Protein AF-A0A7X8C1Z6-F1 (afdb_monomer)

Mean predicted aligned error: 10.18 Å

Secondary structure (DSSP, 8-state):
-HHHHHHT--HHHHHHHHHHHHTT---SS-HHHHHHHHHHHHHS----------EEEEESSSEEEEEPHHHHHHHHHHHHHHTTSS-GGG-SS-GGGG-S------------

Nearest PDB structures (foldseek):
  4de9-assembly1_A  TM=7.550E-01  e=8.018E-02  Bacillus subtilis

Organism: NCBI:txid136093

Solvent-accessible surface area (backbone atoms only — not comparable to full-atom values): 7503 Å² total; per-residue (Å²): 111,67,71,61,62,39,71,62,70,45,70,73,62,51,52,56,52,51,66,72,41,46,95,80,53,90,74,94,71,53,71,70,55,53,54,54,53,50,51,54,52,55,75,51,90,77,84,85,82,87,88,77,88,49,60,46,85,40,80,68,102,55,86,43,80,40,68,36,68,68,55,44,52,52,52,50,51,54,52,36,40,77,69,67,76,45,56,83,92,69,54,94,66,68,75,82,74,66,77,83,76,82,76,83,79,80,75,81,82,82,84,129

Sequence (112 aa):
ILKKTVSIGSIPKIGSVIEAIEDNMVTSIETSDMMGFASYGISGNLSLETLNLKGHDLWTDLYYYQLDEEHLEITKQTLQHHLGLIDDSELTFDLSASEEESTNGESESNWE

Foldseek 3Di:
DLVVLLVVLDLVVVLVVCVVCVVPDDDPDDPVVVSVVSVVSNPDDDDDDDQDFDADWDDDVDIDGGTDPVSVVVSVVVVCVVVVVDDPVPDPDDPVVPPPDDDDPPPPPDDD

pLDDT: mean 80.35, std 19.09, range [28.58, 97.31]

Radius of gyration: 19.4 Å; Cα contacts (8 Å, |Δi|>4): 57; chains: 1; bounding box: 45×34×49 Å

Structure (mmCIF, N/CA/C/O backbone):
data_AF-A0A7X8C1Z6-F1
#
_entry.id   AF-A0A7X8C1Z6-F1
#
loop_
_atom_site.group_PDB
_atom_site.id
_atom_site.type_symbol
_atom_site.label_atom_id
_atom_site.label_alt_id
_atom_site.label_comp_id
_atom_site.label_asym_id
_atom_site.label_entity_id
_atom_site.label_seq_id
_atom_site.pdbx_PDB_ins_code
_atom_site.Cartn_x
_atom_site.Cartn_y
_atom_site.Cartn_z
_atom_site.occupancy
_atom_site.B_iso_or_equiv
_atom_site.auth_seq_id
_atom_site.auth_comp_id
_atom_site.auth_asym_id
_atom_site.auth_atom_id
_atom_site.pdbx_PDB_model_num
ATOM 1 N N . ILE A 1 1 ? -9.656 9.754 3.335 1.00 72.19 1 ILE A N 1
ATOM 2 C CA . ILE A 1 1 ? -10.504 9.011 4.306 1.00 72.19 1 ILE A CA 1
ATOM 3 C C . ILE A 1 1 ? -9.737 8.742 5.604 1.00 72.19 1 ILE A C 1
ATOM 5 O O . ILE A 1 1 ? -10.157 9.245 6.637 1.00 72.19 1 ILE A O 1
ATOM 9 N N . LEU A 1 2 ? -8.562 8.103 5.547 1.00 75.25 2 LEU A N 1
ATOM 10 C CA . LEU A 1 2 ? -7.722 7.782 6.715 1.00 75.25 2 LEU A CA 1
ATOM 11 C C . LEU A 1 2 ? -7.449 8.964 7.666 1.00 75.25 2 LEU A C 1
ATOM 13 O O . LEU A 1 2 ? -7.714 8.861 8.859 1.00 75.25 2 LEU A O 1
ATOM 17 N N . LYS A 1 3 ? -7.045 10.130 7.139 1.00 76.50 3 LYS A N 1
ATOM 18 C CA . LYS A 1 3 ? -6.851 11.360 7.938 1.00 76.50 3 LYS A CA 1
ATOM 19 C C . LYS A 1 3 ? -8.088 11.747 8.762 1.00 76.50 3 LYS A C 1
ATOM 21 O O . LYS A 1 3 ? -7.961 12.194 9.899 1.00 76.50 3 LYS A O 1
ATOM 26 N N . LYS A 1 4 ? -9.293 11.565 8.207 1.00 78.62 4 LYS A N 1
ATOM 27 C CA . LYS A 1 4 ? -10.555 11.865 8.900 1.00 78.62 4 LYS A CA 1
ATOM 28 C C . LYS A 1 4 ? -10.825 10.846 10.007 1.00 78.62 4 LYS A C 1
ATOM 30 O O . LYS A 1 4 ? -11.207 11.246 11.104 1.00 78.62 4 LYS A O 1
ATOM 35 N N . THR A 1 5 ? -10.570 9.569 9.739 1.00 71.12 5 THR A N 1
ATOM 36 C CA . THR A 1 5 ? -10.697 8.471 10.706 1.00 71.12 5 THR A CA 1
ATOM 37 C C . THR A 1 5 ? -9.739 8.640 11.890 1.00 71.12 5 THR A C 1
ATOM 39 O O . THR A 1 5 ? -10.170 8.543 13.034 1.00 71.12 5 THR A O 1
ATOM 42 N N . VAL A 1 6 ? -8.476 9.006 11.640 1.00 73.00 6 VAL A N 1
ATOM 43 C CA . VAL A 1 6 ? -7.489 9.302 12.697 1.00 73.00 6 VAL A CA 1
ATOM 44 C C . VAL A 1 6 ? -7.892 10.546 13.501 1.00 73.00 6 VAL A C 1
ATOM 46 O O . VAL A 1 6 ? -7.874 10.522 14.728 1.00 73.00 6 VAL A O 1
ATOM 49 N N . SER A 1 7 ? -8.370 11.609 12.838 1.00 72.56 7 SER A N 1
ATOM 50 C CA . SER A 1 7 ? -8.816 12.841 13.519 1.00 72.56 7 SER A CA 1
ATOM 51 C C . SER A 1 7 ? -10.023 12.655 14.451 1.00 72.56 7 SER A C 1
ATOM 53 O O . SER A 1 7 ? -10.286 13.503 15.300 1.00 72.56 7 SER A O 1
ATOM 55 N N . ILE A 1 8 ? -10.774 11.559 14.290 1.00 71.56 8 ILE A N 1
ATOM 56 C CA . ILE A 1 8 ? -11.937 11.221 15.118 1.00 71.56 8 ILE A CA 1
ATOM 57 C C . ILE A 1 8 ? -11.524 10.811 16.543 1.00 71.56 8 ILE A C 1
ATOM 59 O O . ILE A 1 8 ? -12.344 10.932 17.459 1.00 71.56 8 ILE A O 1
ATOM 63 N N . GLY A 1 9 ? -10.273 10.357 16.726 1.00 66.38 9 GLY A N 1
ATOM 64 C CA . GLY A 1 9 ? -9.622 10.123 18.021 1.00 66.38 9 GLY A CA 1
ATOM 65 C C . GLY A 1 9 ? -10.314 9.116 18.947 1.00 66.38 9 GLY A C 1
ATOM 66 O O . GLY A 1 9 ? -10.037 9.097 20.142 1.00 66.38 9 GLY A O 1
ATOM 67 N N . SER A 1 10 ? -11.265 8.321 18.444 1.00 73.69 10 SER A N 1
ATOM 68 C CA . SER A 1 10 ? -12.150 7.494 19.269 1.00 73.69 10 SER A CA 1
ATOM 69 C C . SER A 1 10 ? -12.474 6.170 18.579 1.00 73.69 10 SER A C 1
ATOM 71 O O . SER A 1 10 ? -13.145 6.148 17.548 1.00 73.69 10 SER A O 1
ATOM 73 N N . ILE A 1 11 ? -12.029 5.065 19.184 1.00 74.62 11 ILE A N 1
ATOM 74 C CA . ILE A 1 11 ? -12.214 3.691 18.686 1.00 74.62 11 ILE A CA 1
ATOM 75 C C . ILE A 1 11 ? -13.694 3.320 18.456 1.00 74.62 11 ILE A C 1
ATOM 77 O O . ILE A 1 11 ? -13.993 2.799 17.383 1.00 74.62 11 ILE A O 1
ATOM 81 N N . PRO A 1 12 ? -14.653 3.650 19.350 1.00 82.00 12 PRO A N 1
ATOM 82 C CA . PRO A 1 12 ? -16.072 3.361 19.111 1.00 82.00 12 PRO A CA 1
ATOM 83 C C . PRO A 1 12 ? -16.625 3.962 17.812 1.00 82.00 12 PRO A C 1
ATOM 85 O O . PRO A 1 12 ? -17.436 3.343 17.130 1.00 82.00 12 PRO A O 1
ATOM 88 N N . LYS A 1 13 ? -16.162 5.160 17.431 1.00 83.56 13 LYS A N 1
ATOM 89 C CA . LYS A 1 13 ? -16.591 5.812 16.184 1.00 83.56 13 LYS A CA 1
ATOM 90 C C . LYS A 1 13 ? -16.022 5.109 14.952 1.00 83.56 13 LYS A C 1
ATOM 92 O O . LYS A 1 13 ? -16.679 5.081 13.919 1.00 83.56 13 LYS A O 1
ATOM 97 N N . ILE A 1 14 ? -14.829 4.527 15.057 1.00 81.81 14 ILE A N 1
ATOM 98 C CA . ILE A 1 14 ? -14.251 3.722 13.976 1.00 81.81 14 ILE A CA 1
ATOM 99 C C . ILE A 1 14 ? -15.054 2.435 13.790 1.00 81.81 14 ILE A C 1
ATOM 101 O O . ILE A 1 14 ? -15.401 2.123 12.657 1.00 81.81 14 ILE A O 1
ATOM 105 N N . GLY A 1 15 ? -15.435 1.766 14.885 1.00 84.75 15 GLY A N 1
ATOM 106 C CA . GLY A 1 15 ? -16.343 0.614 14.837 1.00 84.75 15 GLY A CA 1
ATOM 107 C C . GLY A 1 15 ? -17.639 0.934 14.089 1.00 84.75 15 GLY A C 1
ATOM 108 O O . GLY A 1 15 ? -17.966 0.255 13.124 1.00 84.75 15 GLY A O 1
ATOM 109 N N . SER A 1 16 ? -18.287 2.060 14.417 1.00 87.00 16 SER A N 1
ATOM 110 C CA . SER A 1 16 ? -19.520 2.475 13.726 1.00 87.00 16 SER A CA 1
ATOM 111 C C . SER A 1 16 ? -19.345 2.752 12.227 1.00 87.00 16 SER A C 1
ATOM 113 O O . SER A 1 16 ? -20.289 2.597 11.460 1.00 87.00 16 SER A O 1
ATOM 115 N N . VAL A 1 17 ? -18.150 3.169 11.789 1.00 86.38 17 VAL A N 1
ATOM 116 C CA . VAL A 1 17 ? -17.859 3.375 10.362 1.00 86.38 17 VAL A CA 1
ATOM 117 C C . VAL A 1 17 ? -17.658 2.038 9.657 1.00 86.38 17 VAL A C 1
ATOM 119 O O . VAL A 1 17 ? -18.146 1.894 8.544 1.00 86.38 17 VAL A O 1
ATOM 122 N N . ILE A 1 18 ? -16.969 1.082 10.291 1.00 86.19 18 ILE A N 1
ATOM 123 C CA . ILE A 1 18 ? -16.765 -0.267 9.744 1.00 86.19 18 ILE A CA 1
ATOM 124 C C . ILE A 1 18 ? -18.116 -0.974 9.584 1.00 86.19 18 ILE A C 1
ATOM 126 O O . ILE A 1 18 ? -18.422 -1.426 8.487 1.00 86.19 18 ILE A O 1
ATOM 130 N N . GLU A 1 19 ? -18.953 -0.967 10.625 1.00 87.62 19 GLU A N 1
ATOM 131 C CA . GLU A 1 19 ? -20.307 -1.546 10.595 1.00 87.62 19 GLU A CA 1
ATOM 132 C C . GLU A 1 19 ? -21.178 -0.915 9.496 1.00 87.62 19 GLU A C 1
ATOM 134 O O . GLU A 1 19 ? -21.921 -1.603 8.804 1.00 87.62 19 GLU A O 1
ATOM 139 N N . ALA A 1 20 ? -21.066 0.400 9.278 1.00 90.69 20 ALA A N 1
ATOM 140 C CA . ALA A 1 20 ? -21.862 1.095 8.267 1.00 90.69 20 ALA A CA 1
ATOM 141 C C . ALA A 1 20 ? -21.474 0.756 6.814 1.00 90.69 20 ALA A C 1
ATOM 143 O O . ALA A 1 20 ? -22.277 0.988 5.909 1.00 90.69 20 ALA A O 1
ATOM 144 N N . ILE A 1 21 ? -20.252 0.263 6.573 1.00 88.25 21 ILE A N 1
ATOM 145 C CA . ILE A 1 21 ? -19.755 -0.072 5.227 1.00 88.25 21 ILE A CA 1
ATOM 146 C C . ILE A 1 21 ? -19.630 -1.580 4.983 1.00 88.25 21 ILE A C 1
ATOM 148 O O . ILE A 1 21 ? -19.381 -1.965 3.843 1.00 88.25 21 ILE A O 1
ATOM 152 N N . GLU A 1 22 ? -19.800 -2.410 6.015 1.00 87.06 22 GLU A N 1
ATOM 153 C CA . GLU A 1 22 ? -19.607 -3.867 5.981 1.00 87.06 22 GLU A CA 1
ATOM 154 C C . GLU A 1 22 ? -20.424 -4.532 4.866 1.00 87.06 22 GLU A C 1
ATOM 156 O O . GLU A 1 22 ? -19.861 -5.226 4.023 1.00 87.06 22 GLU A O 1
ATOM 161 N N . ASP A 1 23 ? -21.716 -4.206 4.761 1.00 91.62 23 ASP A N 1
ATOM 162 C CA . ASP A 1 23 ? -22.618 -4.756 3.736 1.00 91.62 23 ASP A CA 1
ATOM 163 C C . ASP A 1 23 ? -22.188 -4.440 2.288 1.00 91.62 23 ASP A C 1
ATOM 165 O O . ASP A 1 23 ? -22.674 -5.060 1.341 1.00 91.62 23 ASP A O 1
ATOM 169 N N . ASN A 1 24 ? -21.299 -3.459 2.091 1.00 92.88 24 ASN A N 1
ATOM 170 C CA . ASN A 1 24 ? -20.859 -2.982 0.778 1.00 92.88 24 ASN A CA 1
ATOM 171 C C . ASN A 1 24 ? -19.344 -3.128 0.555 1.00 92.88 24 ASN A C 1
ATOM 173 O O . ASN A 1 24 ? -18.827 -2.640 -0.453 1.00 92.88 24 ASN A O 1
ATOM 177 N N . MET A 1 25 ? -18.622 -3.785 1.466 1.00 89.88 25 MET A N 1
ATOM 178 C CA . MET A 1 25 ? -17.178 -3.980 1.377 1.00 89.88 25 MET A CA 1
ATOM 179 C C . MET A 1 25 ? -16.831 -5.456 1.547 1.00 89.88 25 MET A C 1
ATOM 181 O O . MET A 1 25 ? -17.107 -6.062 2.574 1.00 89.88 25 MET A O 1
ATOM 185 N N . VAL A 1 26 ? -16.155 -6.031 0.553 1.00 92.69 26 VAL A N 1
ATOM 186 C CA . VAL A 1 26 ? -15.612 -7.389 0.653 1.00 92.69 26 VAL A CA 1
ATOM 187 C C . VAL A 1 26 ? -14.144 -7.290 1.044 1.00 92.69 26 VAL A C 1
ATOM 189 O O . VAL A 1 26 ? -13.343 -6.701 0.320 1.00 92.69 26 VAL A O 1
ATOM 192 N N . THR A 1 27 ? -13.789 -7.862 2.191 1.00 91.44 27 THR A N 1
ATOM 193 C CA . THR A 1 27 ? -12.415 -7.905 2.699 1.00 91.44 27 THR A CA 1
ATOM 194 C C . THR A 1 27 ? -12.121 -9.271 3.306 1.00 91.44 27 THR A C 1
ATOM 196 O O . THR A 1 27 ? -13.022 -9.949 3.790 1.00 91.44 27 THR A O 1
ATOM 199 N N . SER A 1 28 ? -10.854 -9.680 3.274 1.00 93.62 28 SER A N 1
ATOM 200 C CA . SER A 1 28 ? -10.360 -10.869 3.978 1.00 93.62 28 SER A CA 1
ATOM 201 C C . SER A 1 28 ? -9.770 -10.540 5.353 1.00 93.62 28 SER A C 1
ATOM 203 O O . SER A 1 28 ? -9.158 -11.406 5.971 1.00 93.62 28 SER A O 1
ATOM 205 N N . ILE A 1 29 ? -9.860 -9.281 5.792 1.00 90.88 29 ILE A N 1
ATOM 206 C CA . ILE A 1 29 ? -9.370 -8.826 7.096 1.00 90.88 29 ILE A CA 1
ATOM 207 C C . ILE A 1 29 ? -10.507 -8.956 8.106 1.00 90.88 29 ILE A C 1
ATOM 209 O O . ILE A 1 29 ? -11.590 -8.419 7.880 1.00 90.88 29 ILE A O 1
ATOM 213 N N . GLU A 1 30 ? -10.242 -9.615 9.231 1.00 91.12 30 GLU A N 1
ATOM 214 C CA . GLU A 1 30 ? -11.206 -9.734 10.321 1.00 91.12 30 GLU A CA 1
ATOM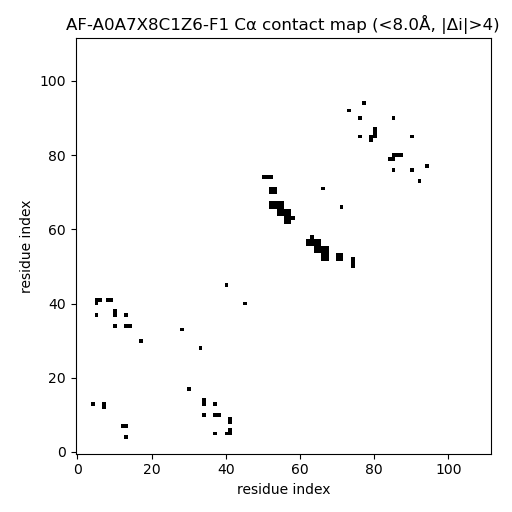 215 C C . GLU A 1 30 ? -11.471 -8.371 10.976 1.00 91.12 30 GLU A C 1
ATOM 217 O O . GLU A 1 30 ? -10.560 -7.565 11.201 1.00 91.12 30 GLU A O 1
ATOM 222 N N . THR A 1 31 ? -12.720 -8.117 11.365 1.00 87.38 31 THR A N 1
ATOM 223 C CA . THR A 1 31 ? -13.120 -6.852 12.005 1.00 87.38 31 THR A CA 1
ATOM 224 C C . THR A 1 31 ? -12.317 -6.564 13.281 1.00 87.38 31 THR A C 1
ATOM 226 O O . THR A 1 31 ? -11.978 -5.410 13.55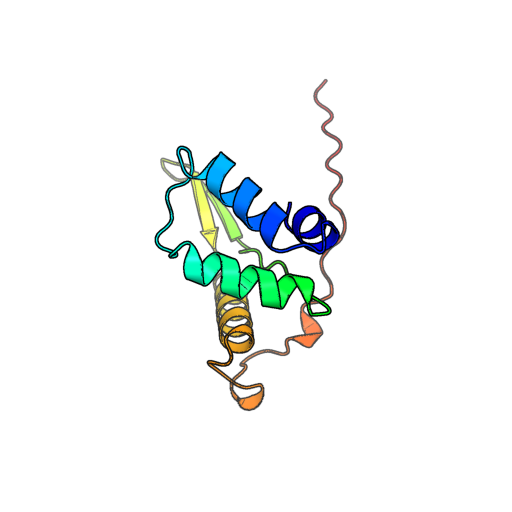8 1.00 87.38 31 THR A O 1
ATOM 229 N N . SER A 1 32 ? -11.944 -7.597 14.045 1.00 87.62 32 SER A N 1
ATOM 230 C CA . SER A 1 32 ? -11.080 -7.455 15.225 1.00 87.62 32 SER A CA 1
ATOM 231 C C . SER A 1 32 ? -9.690 -6.918 14.882 1.00 87.62 32 SER A C 1
ATOM 233 O O . SER A 1 32 ? -9.153 -6.088 15.618 1.00 87.62 32 SER A O 1
ATOM 235 N N . ASP A 1 33 ? -9.128 -7.340 13.750 1.00 88.50 33 ASP A N 1
ATOM 236 C CA . ASP A 1 33 ? -7.799 -6.921 13.305 1.00 88.50 33 ASP A CA 1
ATOM 237 C C . ASP A 1 33 ? -7.843 -5.478 12.802 1.00 88.50 33 ASP A C 1
ATOM 239 O O . ASP A 1 33 ? -6.975 -4.669 13.135 1.00 88.50 33 ASP A O 1
ATOM 243 N N . MET A 1 34 ? -8.923 -5.100 12.107 1.00 86.50 34 MET A N 1
ATOM 244 C CA . MET A 1 34 ? -9.181 -3.707 11.730 1.00 86.50 34 MET A CA 1
ATOM 245 C C . MET A 1 34 ? -9.252 -2.781 12.953 1.00 86.50 34 MET A C 1
ATOM 247 O O . MET A 1 34 ? -8.694 -1.680 12.928 1.00 86.50 34 MET A O 1
ATOM 251 N N . MET A 1 35 ? -9.898 -3.220 14.041 1.00 83.38 35 MET A N 1
ATOM 252 C CA . MET A 1 35 ? -9.912 -2.478 15.310 1.00 83.38 35 MET A CA 1
ATOM 253 C C . MET A 1 35 ? -8.509 -2.381 15.931 1.00 83.38 35 MET A C 1
ATOM 255 O O . MET A 1 35 ? -8.143 -1.327 16.461 1.00 83.38 35 MET A O 1
ATOM 259 N N . GLY A 1 36 ? -7.700 -3.438 15.816 1.00 83.19 36 GLY A N 1
ATOM 260 C CA . GLY A 1 36 ? -6.284 -3.434 16.187 1.00 83.19 36 GLY A CA 1
ATOM 261 C C . GLY A 1 36 ? -5.486 -2.365 15.433 1.00 83.19 36 GLY A C 1
ATOM 262 O O . GLY A 1 36 ? -4.843 -1.519 16.057 1.00 83.19 36 GLY A O 1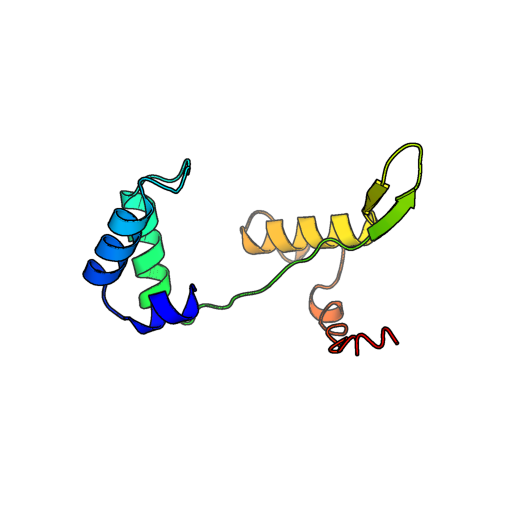
ATOM 263 N N . PHE A 1 37 ? -5.595 -2.316 14.104 1.00 81.44 37 PHE A N 1
ATOM 264 C CA . PHE A 1 37 ? -4.916 -1.311 13.273 1.00 81.44 37 PHE A CA 1
ATOM 265 C C . PHE A 1 37 ? -5.394 0.117 13.557 1.00 81.44 37 PHE A C 1
ATOM 267 O O . PHE A 1 37 ? -4.595 1.057 13.582 1.00 81.44 37 PHE A O 1
ATOM 274 N N . ALA A 1 38 ? -6.688 0.293 13.830 1.00 78.19 38 ALA A N 1
ATOM 275 C CA . ALA A 1 38 ? -7.251 1.583 14.210 1.00 78.19 38 ALA A CA 1
ATOM 276 C C . ALA A 1 38 ? -6.613 2.146 15.493 1.00 78.19 38 ALA A C 1
ATOM 278 O O . ALA A 1 38 ? -6.380 3.353 15.585 1.00 78.19 38 ALA A O 1
ATOM 279 N N . SER A 1 39 ? -6.292 1.281 16.462 1.00 74.19 39 SER A N 1
ATOM 280 C CA . SER A 1 39 ? -5.605 1.685 17.695 1.00 74.19 39 SER A CA 1
ATOM 281 C C . SER A 1 39 ? -4.192 2.211 17.426 1.00 74.19 39 SER A C 1
ATOM 283 O O . SER A 1 39 ? -3.834 3.276 17.933 1.00 74.19 39 SER A O 1
ATOM 285 N N . TYR A 1 40 ? -3.443 1.549 16.538 1.00 76.12 40 TYR A N 1
ATOM 286 C CA . TYR A 1 40 ? -2.125 1.998 16.090 1.00 76.12 40 TYR A CA 1
ATOM 287 C C . TYR A 1 40 ? -2.211 3.374 15.417 1.00 76.12 40 TYR A C 1
ATOM 289 O O . TYR A 1 40 ? -1.530 4.309 15.839 1.00 76.12 40 TYR A O 1
ATOM 297 N N . GLY A 1 41 ? -3.135 3.538 14.463 1.00 73.31 41 GLY A N 1
ATOM 298 C CA . GLY A 1 41 ? -3.332 4.797 13.741 1.00 73.31 41 GLY A CA 1
ATOM 299 C C . GLY A 1 41 ? -3.779 5.979 14.612 1.00 73.31 41 GLY A C 1
ATOM 300 O O . GLY A 1 41 ? -3.454 7.116 14.288 1.00 73.31 41 GLY A O 1
ATOM 301 N N . ILE A 1 42 ? -4.504 5.742 15.714 1.00 72.31 42 ILE A N 1
ATOM 302 C CA . ILE A 1 42 ? -4.898 6.797 16.669 1.00 72.31 42 ILE A CA 1
ATOM 303 C C . ILE A 1 42 ? -3.764 7.141 17.647 1.00 72.31 42 ILE A C 1
ATOM 305 O O . ILE A 1 42 ? -3.647 8.289 18.070 1.00 72.31 42 ILE A O 1
ATOM 309 N N . SER A 1 43 ? -2.949 6.158 18.037 1.00 68.44 43 SER A N 1
ATOM 310 C CA . SER A 1 43 ? -1.922 6.316 19.079 1.00 68.44 43 SER A CA 1
ATOM 311 C C . SER A 1 43 ? -0.610 6.969 18.619 1.00 68.44 43 SER A C 1
ATOM 313 O O . SER A 1 43 ? 0.211 7.318 19.468 1.00 68.44 43 SER A O 1
ATOM 315 N N . GLY A 1 44 ? -0.392 7.131 17.308 1.00 65.06 44 GLY A N 1
ATOM 316 C CA . GLY A 1 44 ? 0.927 7.432 16.742 1.00 65.06 44 GLY A CA 1
ATOM 317 C C . GLY A 1 44 ? 0.973 8.563 15.712 1.00 65.06 44 GLY A C 1
ATOM 318 O O . GLY A 1 44 ? -0.044 9.036 15.208 1.00 65.06 44 GLY A O 1
ATOM 319 N N . ASN A 1 45 ? 2.200 8.979 15.380 1.00 70.50 45 ASN A N 1
ATOM 320 C CA . ASN A 1 45 ? 2.493 9.847 14.240 1.00 70.50 45 ASN A CA 1
ATOM 321 C C . ASN A 1 45 ? 2.586 8.975 12.978 1.00 70.50 45 ASN A C 1
ATOM 323 O O . ASN A 1 45 ? 3.634 8.404 12.687 1.00 70.50 45 ASN A O 1
ATOM 327 N N . LEU A 1 46 ? 1.458 8.797 12.293 1.00 74.25 46 LEU A N 1
ATOM 328 C CA . LEU A 1 46 ? 1.369 7.949 11.108 1.00 74.25 46 LEU A CA 1
ATOM 329 C C . LEU A 1 46 ? 2.084 8.614 9.921 1.00 74.25 46 LEU A C 1
ATOM 331 O O . LEU A 1 46 ? 1.606 9.628 9.410 1.00 74.25 46 LEU A O 1
ATOM 335 N N . SER A 1 47 ? 3.191 8.022 9.469 1.00 79.88 47 SER A N 1
ATOM 336 C CA . SER A 1 47 ? 3.796 8.358 8.178 1.00 79.88 47 SER A CA 1
ATOM 337 C C . SER A 1 47 ? 3.098 7.570 7.074 1.00 79.88 47 SER A C 1
ATOM 339 O O . SER A 1 47 ? 2.853 6.373 7.226 1.00 79.88 47 SER A O 1
ATOM 341 N N . LEU A 1 48 ? 2.736 8.245 5.987 1.00 83.19 48 LEU A N 1
ATOM 342 C CA . LEU A 1 48 ? 2.114 7.631 4.821 1.00 83.19 48 LEU A CA 1
ATOM 343 C C . LEU A 1 48 ? 2.946 7.975 3.600 1.00 83.19 48 LEU A C 1
ATOM 345 O O . LEU A 1 48 ? 3.099 9.148 3.268 1.00 83.19 48 LEU A O 1
ATOM 349 N N . GLU A 1 49 ? 3.403 6.940 2.914 1.00 88.19 49 GLU A N 1
ATOM 350 C CA . GLU A 1 49 ? 4.084 7.048 1.636 1.00 88.19 49 GLU A CA 1
ATOM 351 C C . GLU A 1 49 ? 3.230 6.377 0.561 1.00 88.19 49 GLU A C 1
ATOM 353 O O . GLU A 1 49 ? 2.596 5.348 0.805 1.00 88.19 49 GLU A O 1
ATOM 358 N N . THR A 1 50 ? 3.159 6.991 -0.618 1.00 91.19 50 THR A N 1
ATOM 359 C CA . THR A 1 50 ? 2.422 6.438 -1.759 1.00 91.19 50 THR A CA 1
ATOM 360 C C . THR A 1 50 ? 3.416 5.959 -2.799 1.00 91.19 50 THR A C 1
ATOM 362 O O . THR A 1 50 ? 4.100 6.770 -3.415 1.00 91.19 50 THR A O 1
ATOM 365 N N . LEU A 1 51 ? 3.446 4.649 -3.026 1.00 93.69 51 LEU A N 1
ATOM 366 C CA . LEU A 1 51 ? 4.228 4.039 -4.093 1.00 93.69 51 LEU A CA 1
ATOM 367 C C . LEU A 1 51 ? 3.346 3.862 -5.332 1.00 93.69 51 LEU A C 1
ATOM 369 O O . LEU A 1 51 ? 2.248 3.312 -5.241 1.00 93.69 51 LEU A O 1
ATOM 373 N N . ASN A 1 52 ? 3.828 4.318 -6.486 1.00 94.12 52 ASN A N 1
ATOM 374 C CA . ASN A 1 52 ? 3.129 4.197 -7.765 1.00 94.12 52 ASN A CA 1
ATOM 375 C C . ASN A 1 52 ? 3.963 3.367 -8.735 1.00 94.12 52 ASN A C 1
ATOM 377 O O . ASN A 1 52 ? 5.175 3.526 -8.791 1.00 94.12 52 ASN A O 1
ATOM 381 N N . LEU A 1 53 ? 3.325 2.525 -9.544 1.00 95.38 53 LEU A N 1
ATOM 382 C CA . LEU A 1 53 ? 4.027 1.806 -10.603 1.00 95.38 53 LEU A CA 1
ATOM 383 C C . LEU A 1 53 ? 4.197 2.713 -11.830 1.00 95.38 53 LEU A C 1
ATOM 385 O O . LEU A 1 53 ? 3.210 3.188 -12.399 1.00 95.38 53 LEU A O 1
ATOM 389 N N . LYS A 1 54 ? 5.445 2.945 -12.252 1.00 95.56 54 LYS A N 1
ATOM 390 C CA . LYS A 1 54 ? 5.750 3.630 -13.515 1.00 95.56 54 LYS A CA 1
ATOM 391 C C . LYS A 1 54 ? 5.763 2.643 -14.679 1.00 95.56 54 LYS A C 1
ATOM 393 O O . LYS A 1 54 ? 5.972 1.442 -14.507 1.00 95.56 54 LYS A O 1
ATOM 398 N N . GLY A 1 55 ? 5.489 3.168 -15.861 1.00 95.62 55 GLY A N 1
ATOM 399 C CA . GLY A 1 55 ? 5.302 2.384 -17.065 1.00 95.62 55 GLY A CA 1
ATOM 400 C C . GLY A 1 55 ? 4.954 3.264 -18.254 1.00 95.62 55 GLY A C 1
ATOM 401 O O . GLY A 1 55 ? 5.042 4.490 -18.184 1.00 95.62 55 GLY A O 1
ATOM 402 N N . HIS A 1 56 ? 4.564 2.631 -19.349 1.00 96.31 56 HIS A N 1
ATOM 403 C CA . HIS A 1 56 ? 4.170 3.301 -20.577 1.00 96.31 56 HIS A CA 1
ATOM 404 C C . HIS A 1 56 ? 2.999 2.589 -21.254 1.00 96.31 56 HIS A C 1
ATOM 406 O O . HIS A 1 56 ? 2.734 1.404 -21.037 1.00 96.31 56 HIS A O 1
ATOM 412 N N . ASP A 1 57 ? 2.301 3.340 -22.098 1.00 96.88 57 ASP A N 1
ATOM 413 C CA . ASP A 1 57 ? 1.186 2.835 -22.883 1.00 96.88 57 ASP A CA 1
ATOM 414 C C . ASP A 1 57 ? 1.673 1.833 -23.933 1.00 96.88 57 ASP A C 1
ATOM 416 O O . ASP A 1 57 ? 2.526 2.142 -24.768 1.00 96.88 57 ASP A O 1
ATOM 420 N N . LEU A 1 58 ? 1.073 0.647 -23.932 1.00 95.88 58 LEU A N 1
ATOM 421 C CA . LEU A 1 58 ? 1.285 -0.388 -24.929 1.00 95.88 58 LEU A CA 1
ATOM 422 C C . LEU A 1 58 ? -0.037 -0.668 -25.647 1.00 95.88 58 LEU A C 1
ATOM 424 O O . LEU A 1 58 ? -0.935 -1.332 -25.126 1.00 95.88 58 LEU A O 1
ATOM 428 N N . TRP A 1 59 ? -0.142 -0.171 -26.878 1.00 94.75 59 TRP A N 1
ATOM 429 C CA . TRP A 1 59 ? -1.268 -0.458 -27.762 1.00 94.75 59 TRP A CA 1
ATOM 430 C C . TRP A 1 59 ? -0.969 -1.689 -28.618 1.00 94.75 59 TRP A C 1
ATOM 432 O O . TRP A 1 59 ? -0.082 -1.668 -29.471 1.00 94.75 59 TRP A O 1
ATOM 442 N N . THR A 1 60 ? -1.724 -2.761 -28.381 1.00 93.12 60 THR A N 1
ATOM 443 C CA . THR A 1 60 ? -1.751 -3.967 -29.226 1.00 93.12 60 THR A CA 1
ATOM 444 C C . THR A 1 60 ? -3.133 -4.071 -29.888 1.00 93.12 60 THR A C 1
ATOM 446 O O . THR A 1 60 ? -3.645 -3.065 -30.375 1.00 93.12 60 THR A O 1
ATOM 449 N N . ASP A 1 61 ? -3.784 -5.236 -29.851 1.00 95.19 61 ASP A N 1
ATOM 450 C CA . ASP A 1 61 ? -5.219 -5.362 -30.137 1.00 95.19 61 ASP A CA 1
ATOM 451 C C . ASP A 1 61 ? -6.083 -4.723 -29.027 1.00 95.19 61 ASP A C 1
ATOM 453 O O . ASP A 1 61 ? -7.239 -4.366 -29.255 1.00 95.19 61 ASP A O 1
ATOM 457 N N . LEU A 1 62 ? -5.517 -4.568 -27.822 1.00 96.12 62 LEU A N 1
ATOM 458 C CA . LEU A 1 62 ? -6.083 -3.843 -26.684 1.00 96.12 62 LEU A CA 1
ATOM 459 C C . LEU A 1 62 ? -5.012 -2.966 -26.019 1.00 96.12 62 LEU A C 1
ATOM 461 O O . LEU A 1 62 ? -3.809 -3.131 -26.254 1.00 96.12 62 LEU A O 1
ATOM 465 N N . TYR A 1 63 ? -5.471 -2.040 -25.179 1.00 96.00 63 TYR A N 1
ATOM 466 C CA . TYR A 1 63 ? -4.614 -1.200 -24.349 1.00 96.00 63 TYR A CA 1
ATOM 467 C C . TYR A 1 63 ? -4.079 -1.967 -23.136 1.00 96.00 63 TYR A C 1
ATOM 469 O O . TYR A 1 63 ? -4.852 -2.563 -22.381 1.00 96.00 63 TYR A O 1
ATOM 477 N N . TYR A 1 64 ? -2.768 -1.870 -22.925 1.00 96.38 64 TYR A N 1
ATOM 478 C CA . TYR A 1 64 ? -2.073 -2.317 -21.726 1.00 96.38 64 TYR A CA 1
ATOM 479 C C . TYR A 1 64 ? -1.204 -1.184 -21.183 1.00 96.38 64 TYR A C 1
ATOM 481 O O . TYR A 1 64 ? -0.599 -0.438 -21.948 1.00 96.38 64 TYR A O 1
ATOM 489 N N . TYR A 1 65 ? -1.094 -1.092 -19.861 1.00 96.88 65 TYR A N 1
ATOM 490 C CA . TYR A 1 65 ? -0.082 -0.263 -19.214 1.00 96.88 65 TYR A CA 1
ATOM 491 C C . TYR A 1 65 ? 1.119 -1.154 -18.890 1.00 96.88 65 TYR A C 1
ATOM 493 O O . TYR A 1 65 ? 1.055 -1.985 -17.980 1.00 96.88 65 TYR A O 1
ATOM 501 N N . GLN A 1 66 ? 2.174 -1.057 -19.697 1.00 97.12 66 GLN A N 1
ATOM 502 C CA . GLN A 1 66 ? 3.373 -1.872 -19.544 1.00 97.12 66 GLN A CA 1
ATOM 503 C C . GLN A 1 66 ? 4.281 -1.262 -18.481 1.00 97.12 66 GLN A C 1
ATOM 505 O O . GLN A 1 66 ? 4.613 -0.083 -18.550 1.00 97.12 66 GLN A O 1
ATOM 510 N N . LEU A 1 67 ? 4.691 -2.068 -17.504 1.00 97.31 67 LEU A N 1
ATOM 511 C CA . LEU A 1 67 ? 5.511 -1.602 -16.391 1.00 97.31 67 LEU A CA 1
ATOM 512 C C . LEU A 1 67 ? 6.957 -1.340 -16.820 1.00 97.31 67 LEU A C 1
ATOM 514 O O . LEU A 1 67 ? 7.508 -2.039 -17.670 1.00 97.31 67 LEU A O 1
ATOM 518 N N . ASP A 1 68 ? 7.560 -0.332 -16.199 1.00 97.25 68 ASP A N 1
ATOM 519 C CA . ASP A 1 68 ? 9.002 -0.123 -16.217 1.00 97.25 68 ASP A CA 1
ATOM 520 C C . ASP A 1 68 ? 9.651 -1.095 -15.221 1.00 97.25 68 ASP A C 1
ATOM 522 O O . ASP A 1 68 ? 9.351 -1.060 -14.026 1.00 97.25 68 ASP A O 1
ATOM 526 N N . GLU A 1 69 ? 10.493 -2.002 -15.713 1.00 96.44 69 GLU A N 1
ATOM 527 C CA . GLU A 1 69 ? 11.048 -3.092 -14.900 1.00 96.44 69 GLU A CA 1
ATOM 528 C C .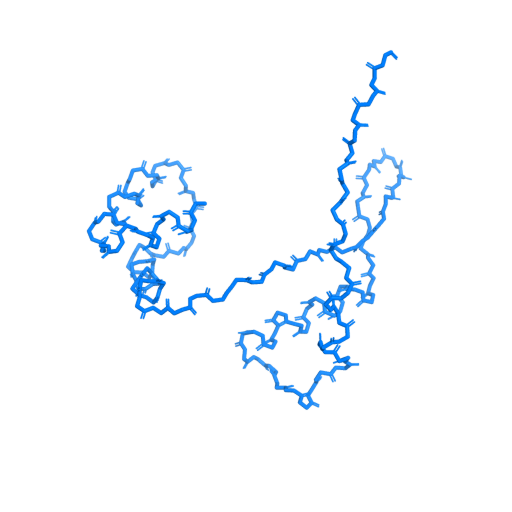 GLU A 1 69 ? 12.027 -2.600 -13.822 1.00 96.44 69 GLU A C 1
ATOM 530 O O . GLU A 1 69 ? 12.074 -3.174 -12.734 1.00 96.44 69 GLU A O 1
ATOM 535 N N . GLU A 1 70 ? 12.775 -1.525 -14.083 1.00 94.75 70 GLU A N 1
ATOM 536 C CA . GLU A 1 70 ? 13.693 -0.940 -13.101 1.00 94.75 70 GLU A CA 1
ATOM 537 C C . GLU A 1 70 ? 12.900 -0.293 -11.961 1.00 94.75 70 GLU A C 1
ATOM 539 O O . GLU A 1 70 ? 13.112 -0.599 -10.785 1.00 94.75 70 GLU A O 1
ATOM 544 N N . HIS A 1 71 ? 11.902 0.526 -12.301 1.00 95.06 71 HIS A N 1
ATOM 545 C CA . HIS A 1 71 ? 11.022 1.148 -11.319 1.00 95.06 71 HIS A CA 1
ATOM 546 C C . HIS A 1 71 ? 10.188 0.118 -10.546 1.00 95.06 71 HIS A C 1
ATOM 548 O O . HI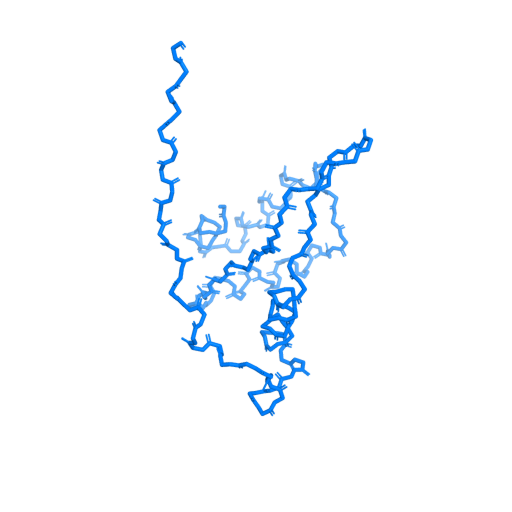S A 1 71 ? 9.904 0.298 -9.357 1.00 95.06 71 HIS A O 1
ATOM 554 N N . LEU A 1 72 ? 9.766 -0.962 -11.205 1.00 96.00 72 LEU A N 1
ATOM 555 C CA . LEU A 1 72 ? 9.059 -2.063 -10.563 1.00 96.00 72 LEU A CA 1
ATOM 556 C C . LEU A 1 72 ? 9.932 -2.722 -9.492 1.00 96.00 72 LEU A C 1
ATOM 558 O O . LEU A 1 72 ? 9.439 -2.994 -8.398 1.00 96.00 72 LEU A O 1
ATOM 562 N N . GLU A 1 73 ? 11.207 -2.966 -9.787 1.00 95.62 73 GLU A N 1
ATOM 563 C CA . GLU A 1 73 ? 12.132 -3.579 -8.835 1.00 95.62 73 GLU A CA 1
ATOM 564 C C . GLU A 1 73 ? 12.408 -2.668 -7.634 1.00 95.62 73 GLU A C 1
ATOM 566 O O . GLU A 1 73 ? 12.305 -3.114 -6.491 1.00 95.62 73 GLU A O 1
ATOM 571 N N . ILE A 1 74 ? 12.615 -1.373 -7.885 1.00 94.81 74 ILE A N 1
ATOM 572 C CA . ILE A 1 74 ? 12.709 -0.345 -6.839 1.00 94.81 74 ILE A CA 1
ATOM 573 C C . ILE A 1 74 ? 11.464 -0.382 -5.943 1.00 94.81 74 ILE A C 1
ATOM 575 O O . ILE A 1 74 ? 11.565 -0.533 -4.729 1.00 94.81 74 ILE A O 1
ATOM 579 N N . THR A 1 75 ? 10.270 -0.342 -6.542 1.00 96.00 75 THR A N 1
ATOM 580 C CA . THR A 1 75 ? 8.999 -0.325 -5.799 1.00 96.00 75 THR A CA 1
ATOM 581 C C . THR A 1 75 ? 8.815 -1.578 -4.938 1.00 96.00 75 THR A C 1
ATOM 583 O O . THR A 1 75 ? 8.324 -1.490 -3.809 1.00 96.00 75 THR A O 1
ATOM 586 N N . LYS A 1 76 ? 9.204 -2.754 -5.451 1.00 95.56 76 LYS A N 1
ATOM 587 C CA . LYS A 1 76 ? 9.142 -4.020 -4.704 1.00 95.56 76 LYS A CA 1
ATOM 588 C C . LYS A 1 76 ? 10.040 -3.981 -3.476 1.00 95.56 76 LYS A C 1
ATOM 590 O O . LYS A 1 76 ? 9.574 -4.301 -2.386 1.00 95.56 76 LYS A O 1
ATOM 595 N N . GLN A 1 77 ? 11.294 -3.586 -3.650 1.00 95.75 77 GLN A N 1
ATOM 596 C CA . GLN A 1 77 ? 12.266 -3.530 -2.564 1.00 95.75 77 GLN A CA 1
ATOM 597 C C . GLN A 1 77 ? 11.906 -2.453 -1.529 1.00 95.75 77 GLN A C 1
ATOM 599 O O . GLN A 1 77 ? 11.962 -2.740 -0.337 1.00 95.75 77 GLN A O 1
ATOM 604 N N . THR A 1 78 ? 11.413 -1.275 -1.937 1.00 95.00 78 THR A N 1
ATOM 605 C CA . THR A 1 78 ? 10.881 -0.271 -0.992 1.00 95.00 78 THR A CA 1
ATOM 606 C C . THR A 1 78 ? 9.750 -0.854 -0.144 1.00 95.00 78 THR A C 1
ATOM 608 O O . THR A 1 78 ? 9.743 -0.715 1.080 1.00 95.00 78 THR A O 1
ATOM 611 N N . LEU A 1 79 ? 8.804 -1.564 -0.769 1.00 95.56 79 LEU A N 1
ATOM 612 C CA . LEU A 1 79 ? 7.709 -2.207 -0.043 1.00 95.56 79 LEU A CA 1
ATOM 613 C C . LEU A 1 79 ? 8.216 -3.305 0.905 1.00 95.56 79 LEU A C 1
ATOM 615 O O . LEU A 1 79 ? 7.751 -3.394 2.038 1.00 95.56 79 LEU A O 1
ATOM 619 N N . GLN A 1 80 ? 9.164 -4.134 0.466 1.00 95.56 80 GLN A N 1
ATOM 620 C CA . GLN A 1 80 ? 9.770 -5.172 1.304 1.00 95.56 80 GLN A CA 1
ATOM 621 C C . GLN A 1 80 ? 10.490 -4.574 2.515 1.00 95.56 80 GLN A C 1
ATOM 623 O O . GLN A 1 80 ? 10.327 -5.085 3.623 1.00 95.56 80 GLN A O 1
ATOM 628 N N . HIS A 1 81 ? 11.210 -3.470 2.319 1.00 94.94 81 HIS A N 1
ATOM 6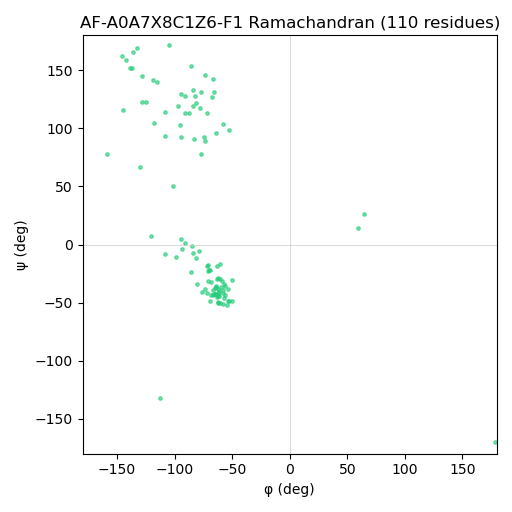29 C CA . HIS A 1 81 ? 11.871 -2.731 3.386 1.00 94.94 81 HIS A CA 1
ATOM 630 C C . HIS A 1 81 ? 10.855 -2.160 4.391 1.00 94.94 81 HIS A C 1
ATOM 632 O O . HIS A 1 81 ? 10.988 -2.373 5.593 1.00 94.94 81 HIS A O 1
ATOM 638 N N . HIS A 1 82 ? 9.754 -1.550 3.928 1.00 92.12 82 HIS A N 1
ATOM 639 C CA . HIS A 1 82 ? 8.670 -1.083 4.813 1.00 92.12 82 HIS A CA 1
ATOM 640 C C . HIS A 1 82 ? 8.003 -2.199 5.621 1.00 92.12 82 HIS A C 1
ATOM 642 O O . HIS A 1 82 ? 7.508 -1.961 6.723 1.00 92.12 82 HIS A O 1
ATOM 648 N N . LEU A 1 83 ? 7.982 -3.416 5.081 1.00 93.19 83 LEU A N 1
ATOM 649 C CA . LEU A 1 83 ? 7.470 -4.600 5.766 1.00 93.19 83 LEU A CA 1
ATOM 650 C C . LEU A 1 83 ? 8.516 -5.265 6.679 1.00 93.19 83 LEU A C 1
ATOM 652 O O . LEU A 1 83 ? 8.191 -6.261 7.326 1.00 93.19 83 LEU A O 1
ATOM 656 N N . GLY A 1 84 ? 9.745 -4.737 6.739 1.00 93.69 84 GLY A N 1
ATOM 657 C CA . GLY A 1 84 ? 10.852 -5.292 7.522 1.00 93.69 84 GLY A CA 1
ATOM 658 C C . GLY A 1 84 ? 11.305 -6.669 7.035 1.00 93.69 84 GLY A C 1
ATOM 659 O O . GLY A 1 84 ? 11.761 -7.485 7.832 1.00 93.69 84 GLY A O 1
ATOM 660 N N . LEU A 1 85 ? 11.096 -6.967 5.748 1.00 96.62 85 LEU A N 1
ATOM 661 C CA . LEU A 1 85 ? 11.501 -8.234 5.134 1.00 96.62 85 LEU A CA 1
ATOM 662 C C . LEU A 1 85 ? 12.954 -8.212 4.657 1.00 96.62 85 LEU A C 1
ATOM 664 O O . LEU A 1 85 ? 13.543 -9.278 4.503 1.00 96.62 85 LEU A O 1
ATOM 668 N N . ILE A 1 86 ? 13.476 -7.014 4.401 1.00 94.94 86 ILE A N 1
ATOM 669 C CA . ILE A 1 86 ? 14.864 -6.737 4.037 1.00 94.94 86 ILE A CA 1
ATOM 670 C C . ILE A 1 86 ? 15.330 -5.500 4.804 1.00 94.94 86 ILE A C 1
ATOM 672 O O . ILE A 1 86 ? 14.510 -4.631 5.113 1.00 94.94 86 ILE A O 1
ATOM 676 N N . ASP A 1 87 ? 16.629 -5.412 5.066 1.00 93.88 87 ASP A N 1
ATOM 677 C CA . ASP A 1 87 ? 17.259 -4.253 5.711 1.00 93.88 87 ASP A CA 1
ATOM 678 C C . ASP A 1 87 ? 18.043 -3.392 4.699 1.00 93.88 87 ASP A C 1
ATOM 680 O O . ASP A 1 87 ? 18.295 -3.808 3.566 1.00 93.88 87 ASP A O 1
ATOM 684 N N . ASP A 1 88 ? 18.514 -2.214 5.127 1.00 91.69 88 ASP A N 1
ATOM 685 C CA . ASP A 1 88 ? 19.287 -1.268 4.298 1.00 91.69 88 ASP A CA 1
ATOM 686 C C . ASP A 1 88 ? 20.478 -1.908 3.557 1.00 91.69 88 ASP A C 1
ATOM 688 O O . ASP A 1 88 ? 20.853 -1.473 2.470 1.00 91.69 88 ASP A O 1
ATOM 692 N N . SER A 1 89 ? 21.096 -2.950 4.128 1.00 91.88 89 SER A N 1
ATOM 693 C CA . SER A 1 89 ? 22.240 -3.635 3.510 1.00 91.88 89 SER A CA 1
ATOM 694 C C . SER A 1 89 ? 21.883 -4.478 2.287 1.00 91.88 89 SER A C 1
ATOM 696 O O . SER A 1 89 ? 22.777 -4.872 1.539 1.00 91.88 89 SER A O 1
ATOM 698 N N . GLU A 1 90 ? 20.605 -4.813 2.125 1.00 91.75 90 GLU A N 1
ATOM 699 C CA . GLU A 1 90 ? 20.096 -5.657 1.043 1.00 91.75 90 GLU A CA 1
ATOM 700 C C . GLU A 1 90 ? 19.501 -4.839 -0.108 1.00 91.75 90 GLU A C 1
ATOM 702 O O . GLU A 1 90 ? 19.248 -5.393 -1.179 1.00 91.75 90 GLU A O 1
ATOM 707 N N . LEU A 1 91 ? 19.316 -3.529 0.081 1.00 91.75 91 LEU A N 1
ATOM 708 C CA . LEU A 1 91 ? 18.822 -2.637 -0.960 1.00 91.75 91 LEU A CA 1
ATOM 709 C C . LEU A 1 91 ? 19.830 -2.528 -2.104 1.00 91.75 91 LEU A C 1
ATOM 711 O O . LEU A 1 91 ? 21.018 -2.267 -1.905 1.00 91.75 91 LEU A O 1
ATOM 715 N N . THR A 1 92 ? 19.342 -2.681 -3.334 1.00 89.88 92 THR A N 1
ATOM 716 C CA . THR A 1 92 ? 20.176 -2.546 -4.537 1.00 89.88 92 THR A CA 1
ATOM 717 C C . THR A 1 92 ? 20.198 -1.123 -5.098 1.00 89.88 92 THR A C 1
ATOM 719 O O . THR A 1 92 ? 20.821 -0.884 -6.131 1.00 89.88 92 THR A O 1
ATOM 722 N N . PHE A 1 93 ? 19.513 -0.184 -4.447 1.00 87.06 93 PHE A N 1
ATOM 723 C CA . PHE A 1 93 ? 19.430 1.227 -4.815 1.00 87.06 93 PHE A CA 1
ATOM 724 C C . PHE A 1 93 ? 19.346 2.096 -3.556 1.00 87.06 93 PHE A C 1
ATOM 726 O O . PHE A 1 93 ? 19.033 1.620 -2.466 1.00 87.06 93 PHE A O 1
ATOM 733 N N . ASP A 1 94 ? 19.629 3.383 -3.718 1.00 82.06 94 ASP A N 1
ATOM 734 C CA . ASP A 1 94 ? 19.533 4.359 -2.639 1.00 82.06 94 ASP A CA 1
ATOM 735 C C . ASP A 1 94 ? 18.108 4.924 -2.568 1.00 82.06 94 ASP A C 1
ATOM 737 O O . ASP A 1 94 ? 17.667 5.633 -3.475 1.00 82.06 94 ASP A O 1
ATOM 741 N N . LEU A 1 95 ? 17.390 4.620 -1.484 1.00 73.75 95 LEU A N 1
ATOM 742 C CA . LEU A 1 95 ? 16.044 5.144 -1.231 1.00 73.75 95 LEU A CA 1
ATOM 743 C C . LEU A 1 95 ? 16.021 6.680 -1.180 1.00 73.75 95 LEU A C 1
ATOM 745 O O . LEU A 1 95 ? 15.046 7.287 -1.626 1.00 73.75 95 LEU A O 1
ATOM 749 N N . SER A 1 96 ? 17.102 7.322 -0.722 1.00 67.12 96 SER A N 1
ATOM 750 C CA . SER A 1 96 ? 17.173 8.784 -0.589 1.00 67.12 96 SER A CA 1
ATOM 751 C C . SER A 1 96 ? 17.237 9.523 -1.930 1.00 67.12 96 SER A C 1
ATOM 753 O O . SER A 1 96 ? 16.924 10.709 -1.999 1.00 67.12 96 SER A O 1
ATOM 755 N N . ALA A 1 97 ? 17.584 8.826 -3.017 1.00 57.50 97 ALA A N 1
ATOM 756 C CA . ALA A 1 97 ? 17.664 9.401 -4.359 1.00 57.50 97 ALA A CA 1
ATOM 757 C C . ALA A 1 97 ? 16.310 9.445 -5.096 1.00 57.50 97 ALA A C 1
ATOM 759 O O . ALA A 1 97 ? 16.223 10.010 -6.185 1.00 57.50 97 ALA A O 1
ATOM 760 N N . SER A 1 98 ? 15.255 8.845 -4.532 1.00 54.25 98 SER A N 1
ATOM 761 C CA . SER A 1 98 ? 13.944 8.695 -5.184 1.00 54.25 98 SER A CA 1
ATOM 762 C C . SER A 1 98 ? 12.927 9.806 -4.859 1.00 54.25 98 SER A C 1
ATOM 764 O O . SER A 1 98 ? 11.847 9.840 -5.448 1.00 54.25 98 SER A O 1
ATOM 766 N N . GLU A 1 99 ? 13.274 10.753 -3.978 1.00 48.81 99 GLU A N 1
ATOM 767 C CA . GLU A 1 99 ? 12.373 11.822 -3.505 1.00 48.81 99 GLU A CA 1
ATOM 768 C C . GLU A 1 99 ? 12.191 13.001 -4.491 1.00 48.81 99 GLU A C 1
ATOM 770 O O . GLU A 1 99 ? 11.344 13.869 -4.268 1.00 48.81 99 GLU A O 1
ATOM 775 N N . GLU A 1 100 ? 12.920 13.046 -5.611 1.00 40.00 100 GLU A N 1
ATOM 776 C CA . GLU A 1 100 ? 12.882 14.168 -6.565 1.00 40.00 100 GLU A CA 1
ATOM 777 C C . GLU A 1 100 ? 12.036 13.904 -7.826 1.00 40.00 100 GLU A C 1
ATOM 779 O O . GLU A 1 100 ? 12.483 14.161 -8.936 1.00 40.00 100 GLU A O 1
ATOM 784 N N . GLU A 1 101 ? 10.785 13.439 -7.710 1.00 36.16 101 GLU A N 1
ATOM 785 C CA . GLU A 1 101 ? 9.806 13.680 -8.790 1.00 36.16 101 GLU A CA 1
ATOM 786 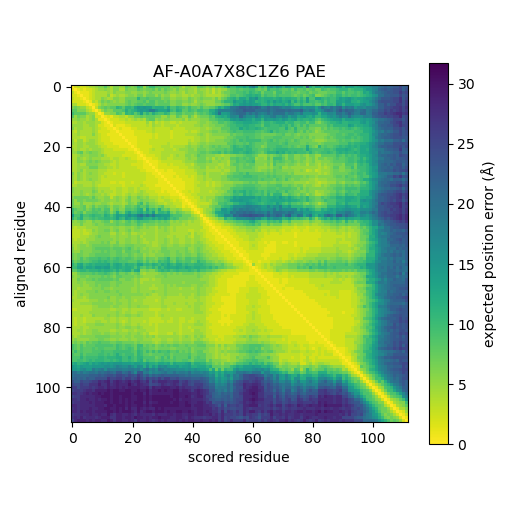C C . GLU A 1 101 ? 8.349 13.567 -8.318 1.00 36.16 101 GLU A C 1
ATOM 788 O O . GLU A 1 101 ? 7.635 12.592 -8.539 1.00 36.16 101 GLU A O 1
ATOM 793 N N . SER A 1 102 ? 7.874 14.616 -7.654 1.00 31.88 102 SER A N 1
ATOM 794 C CA . SER A 1 102 ? 6.446 14.932 -7.566 1.00 31.88 102 SER A CA 1
ATOM 795 C C . SER A 1 102 ? 6.258 16.396 -7.940 1.00 31.88 102 SER A C 1
ATOM 797 O O . SER A 1 102 ? 5.930 17.240 -7.108 1.00 31.88 102 SER A O 1
ATOM 799 N N . THR A 1 103 ? 6.520 16.723 -9.208 1.00 28.58 103 THR A N 1
ATOM 800 C CA . THR A 1 103 ? 6.055 17.984 -9.783 1.00 28.58 103 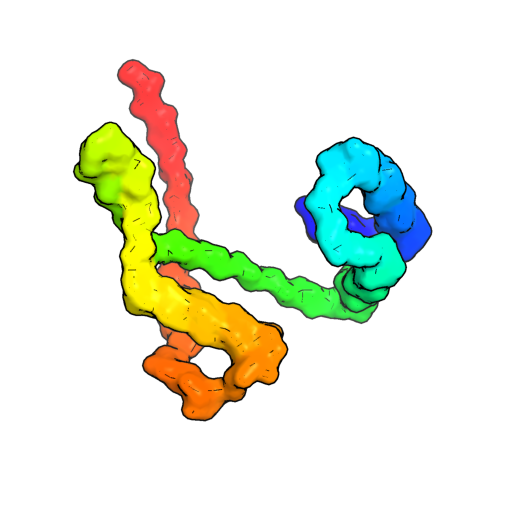THR A CA 1
ATOM 801 C C . THR A 1 103 ? 4.618 17.800 -10.257 1.00 28.58 103 THR A C 1
ATOM 803 O O . THR A 1 103 ? 4.268 16.935 -11.054 1.00 28.58 103 THR A O 1
ATOM 806 N N . ASN A 1 104 ? 3.771 18.614 -9.644 1.00 34.53 104 ASN A N 1
ATOM 807 C CA . ASN A 1 104 ? 2.338 18.737 -9.812 1.00 34.53 104 ASN A CA 1
ATOM 808 C C . ASN A 1 104 ? 1.970 18.949 -11.296 1.00 34.53 104 ASN A C 1
ATOM 810 O O . ASN A 1 104 ? 2.060 20.062 -11.810 1.00 34.53 104 ASN A O 1
ATOM 814 N N . GLY A 1 105 ? 1.571 17.883 -11.993 1.00 31.11 105 GLY A N 1
ATOM 815 C CA . GLY A 1 105 ? 0.987 17.958 -13.330 1.00 31.11 105 GLY A CA 1
ATOM 816 C C . GLY A 1 105 ? -0.471 18.406 -13.258 1.00 31.11 105 GLY A C 1
ATOM 817 O O . GLY A 1 105 ? -1.378 17.583 -13.371 1.00 31.11 105 GLY A O 1
ATOM 818 N N . GLU A 1 106 ? -0.706 19.705 -13.063 1.00 33.22 106 GLU A N 1
ATOM 819 C CA . GLU A 1 106 ? -1.991 20.319 -13.404 1.00 33.22 106 GLU A CA 1
ATOM 820 C C . GLU A 1 106 ? -2.172 20.217 -14.923 1.00 33.22 106 GLU A C 1
ATOM 822 O O . GLU A 1 106 ? -1.644 21.003 -15.706 1.00 33.22 106 GLU A O 1
ATOM 827 N N . SER A 1 107 ? -2.896 19.186 -15.349 1.00 34.34 107 SER A N 1
ATOM 828 C CA . SER A 1 107 ? -3.428 19.088 -16.701 1.00 34.34 107 SER A CA 1
ATOM 829 C C . SER A 1 107 ? -4.610 20.050 -16.811 1.00 34.34 107 SER A C 1
ATOM 831 O O . SER A 1 107 ? -5.753 19.706 -16.504 1.00 34.34 107 SER A 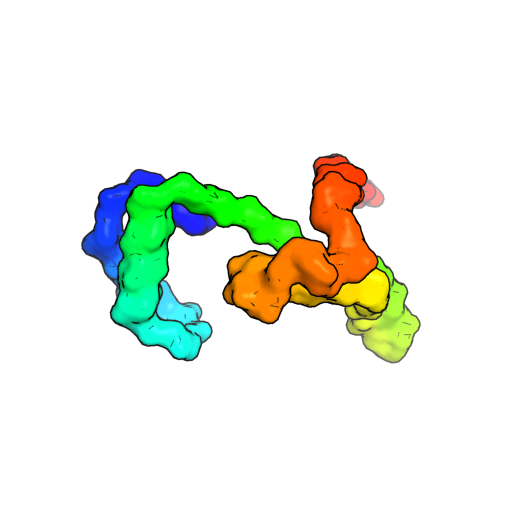O 1
ATOM 833 N N . GLU A 1 108 ? -4.340 21.279 -17.257 1.00 34.59 108 GLU A N 1
ATOM 834 C CA . GLU A 1 108 ? -5.379 22.127 -17.838 1.00 34.59 108 GLU A CA 1
ATOM 835 C C . GLU A 1 108 ? -5.978 21.385 -19.037 1.00 34.59 108 GLU A C 1
ATOM 837 O O . GLU A 1 108 ? -5.388 21.250 -20.109 1.00 34.59 108 GLU A O 1
ATOM 842 N N . SER A 1 109 ? -7.168 20.840 -18.809 1.00 34.91 109 SER A N 1
ATOM 843 C CA . SER A 1 109 ? -7.990 20.198 -19.822 1.00 34.91 109 SER A CA 1
ATOM 844 C C . SER A 1 109 ? -8.591 21.288 -20.706 1.00 34.91 109 SER A C 1
ATOM 846 O O . SER A 1 109 ? -9.677 21.782 -20.412 1.00 34.91 109 SER A O 1
ATOM 848 N N . ASN A 1 110 ? -7.893 21.689 -21.769 1.00 43.50 110 ASN A N 1
ATOM 849 C CA . ASN A 1 110 ? -8.476 22.544 -22.799 1.00 43.50 110 ASN A CA 1
ATOM 850 C C . ASN A 1 110 ? -9.014 21.678 -23.945 1.00 43.50 110 ASN A C 1
ATOM 852 O O . ASN A 1 110 ? -8.278 21.326 -24.865 1.00 43.50 110 ASN A O 1
ATOM 856 N N . TRP A 1 111 ? -10.297 21.330 -23.865 1.00 44.94 111 TRP A N 1
ATOM 857 C CA . TRP A 1 111 ? -11.067 20.858 -25.014 1.00 44.94 111 TRP A CA 1
ATOM 858 C C . TRP A 1 111 ? -12.052 21.967 -25.398 1.00 44.94 111 TRP A C 1
ATOM 860 O O . TRP A 1 111 ? -13.135 22.061 -24.819 1.00 44.94 111 TRP A O 1
ATOM 870 N N . GLU A 1 112 ? -11.639 22.818 -26.339 1.00 37.31 112 GLU A N 1
ATOM 871 C CA . GLU A 1 112 ? -12.552 23.537 -27.242 1.00 37.31 112 GLU A CA 1
ATOM 872 C C . GLU A 1 112 ? -12.772 22.711 -28.514 1.00 37.31 112 GLU A C 1
ATOM 874 O O . GLU A 1 112 ? -11.791 22.090 -28.994 1.00 37.31 112 GLU A O 1
#